Protein AF-A0A2N2S4J3-F1 (afdb_monomer)

Solvent-accessible surface area (backbone atoms only — not comparable to full-atom values): 4200 Å² total; per-residue (Å²): 128,58,72,66,64,52,60,68,69,52,90,80,86,85,92,80,80,57,74,76,80,65,65,46,56,69,55,50,53,53,50,24,62,75,68,74,48,86,70,98,51,96,44,56,67,55,48,60,67,62,76,69,64,91,50,72,63,59,57,73,73,108

Radius of gyration: 16.01 Å; Cα contacts (8 Å, |Δi|>4): 19; chains: 1; bounding box: 28×28×39 Å

pLDDT: mean 96.52, std 2.87, range [79.19, 98.56]

Mean predicted aligned error: 3.13 Å

Foldseek 3Di:
DDPVVVVVPDDDDDPDDDPVVPCQLVNVVVVCVVVVHDDPDPDSVRVVVQPPDPDPVSVVVD

Structure (mmCIF, N/CA/C/O backbone):
data_AF-A0A2N2S4J3-F1
#
_entry.id   AF-A0A2N2S4J3-F1
#
loop_
_atom_site.group_PDB
_atom_site.id
_atom_site.type_symbol
_atom_site.label_atom_id
_atom_site.label_alt_id
_atom_site.label_comp_id
_atom_site.label_asym_id
_atom_site.label_entity_id
_atom_site.label_seq_id
_atom_site.pdbx_PDB_ins_code
_atom_site.Cartn_x
_atom_site.Cartn_y
_atom_site.Cartn_z
_atom_site.occupancy
_atom_site.B_iso_or_equiv
_atom_site.auth_seq_id
_atom_site.auth_comp_id
_atom_site.auth_asym_id
_atom_site.auth_atom_id
_atom_site.pdbx_PDB_model_num
ATOM 1 N N . MET A 1 1 ? 2.538 13.860 -29.493 1.00 79.19 1 MET A N 1
ATOM 2 C CA . MET A 1 1 ? 2.605 13.031 -28.277 1.00 79.19 1 MET A CA 1
ATOM 3 C C . MET A 1 1 ? 3.371 13.847 -27.260 1.00 79.19 1 MET A C 1
ATOM 5 O O . MET A 1 1 ? 4.434 14.345 -27.616 1.00 79.19 1 MET A O 1
ATOM 9 N N . ASP A 1 2 ? 2.794 14.106 -26.093 1.00 96.75 2 ASP A N 1
ATOM 10 C CA . ASP A 1 2 ? 3.550 14.720 -24.998 1.00 96.75 2 ASP A CA 1
ATOM 11 C C . ASP A 1 2 ? 4.487 13.680 -24.358 1.00 96.75 2 ASP A C 1
ATOM 13 O O . ASP A 1 2 ? 4.469 12.496 -24.708 1.00 96.75 2 ASP A O 1
ATOM 17 N N . LEU A 1 3 ? 5.349 14.130 -23.450 1.00 97.75 3 LEU A N 1
ATOM 18 C CA . LEU A 1 3 ? 6.330 13.256 -22.815 1.00 97.75 3 LEU A CA 1
ATOM 19 C C . LEU A 1 3 ? 5.671 12.152 -21.964 1.00 97.75 3 LEU A C 1
ATOM 21 O O . LEU A 1 3 ? 6.146 11.019 -21.988 1.00 97.75 3 LEU A O 1
ATOM 25 N N . ASP A 1 4 ? 4.574 12.447 -21.256 1.00 98.06 4 ASP A N 1
ATOM 26 C CA . ASP A 1 4 ? 3.866 11.471 -20.409 1.00 98.06 4 ASP A CA 1
ATOM 27 C C . ASP A 1 4 ? 3.263 10.333 -21.247 1.00 98.06 4 ASP A C 1
ATOM 29 O O . ASP A 1 4 ? 3.526 9.154 -20.991 1.00 98.06 4 ASP A O 1
ATOM 33 N N . SER A 1 5 ? 2.539 10.675 -22.315 1.00 97.81 5 SER A N 1
ATOM 34 C CA . SER A 1 5 ? 1.949 9.697 -23.234 1.00 97.81 5 SER A CA 1
ATOM 35 C C . SER A 1 5 ? 3.008 8.849 -23.942 1.00 97.81 5 SER A C 1
ATOM 37 O O . SER A 1 5 ? 2.799 7.648 -24.125 1.00 97.81 5 SER A O 1
ATOM 39 N N . TYR A 1 6 ? 4.167 9.426 -24.274 1.00 98.19 6 TYR A N 1
ATOM 40 C CA . TYR A 1 6 ? 5.301 8.671 -24.809 1.00 98.19 6 TYR A CA 1
ATOM 41 C C . TYR A 1 6 ? 5.866 7.671 -23.784 1.00 98.19 6 TYR A C 1
ATOM 43 O O . TYR A 1 6 ? 6.014 6.491 -24.101 1.00 98.19 6 TYR A O 1
ATOM 51 N N . ILE A 1 7 ? 6.123 8.102 -22.541 1.00 98.12 7 ILE A N 1
ATOM 52 C CA . ILE A 1 7 ? 6.668 7.241 -21.473 1.00 98.12 7 ILE A CA 1
ATOM 53 C C . ILE A 1 7 ? 5.711 6.086 -21.141 1.00 98.12 7 ILE A C 1
ATOM 55 O O . ILE A 1 7 ? 6.142 4.934 -21.001 1.00 98.12 7 ILE A O 1
ATOM 59 N N . ARG A 1 8 ? 4.401 6.350 -21.043 1.00 97.62 8 ARG A N 1
ATOM 60 C CA . ARG A 1 8 ? 3.392 5.313 -20.760 1.00 97.62 8 ARG A CA 1
ATOM 61 C C . ARG A 1 8 ? 3.364 4.222 -21.829 1.00 97.62 8 ARG A C 1
ATOM 63 O O . ARG A 1 8 ? 3.273 3.053 -21.465 1.00 97.62 8 ARG A O 1
ATOM 70 N N . ALA A 1 9 ? 3.530 4.585 -23.101 1.00 97.88 9 ALA A N 1
ATOM 71 C CA . ALA A 1 9 ? 3.477 3.657 -24.232 1.00 97.88 9 ALA A CA 1
ATOM 72 C C . ALA A 1 9 ? 4.708 2.738 -24.372 1.00 97.88 9 ALA A C 1
ATOM 74 O O . ALA A 1 9 ? 4.641 1.748 -25.099 1.00 97.88 9 ALA A O 1
ATOM 75 N N . LEU A 1 10 ? 5.826 3.036 -23.697 1.00 98.38 10 LEU A N 1
ATOM 76 C CA . LEU A 1 10 ? 7.017 2.182 -23.755 1.00 98.38 10 LEU A CA 1
ATOM 77 C C . LEU A 1 10 ? 6.713 0.772 -23.211 1.00 98.38 10 LEU A C 1
ATOM 79 O O . LEU A 1 10 ? 6.099 0.674 -22.144 1.00 98.38 10 LEU A O 1
ATOM 83 N N . PRO A 1 11 ? 7.171 -0.311 -23.867 1.00 98.56 11 PRO A N 1
ATOM 84 C CA . PRO A 1 11 ? 7.147 -1.646 -23.278 1.00 98.56 11 PRO A CA 1
ATOM 85 C C . PRO A 1 11 ? 8.127 -1.705 -22.098 1.00 98.56 11 PRO A C 1
ATOM 87 O O . PRO A 1 11 ? 9.255 -1.221 -22.198 1.00 98.56 11 PRO A O 1
ATOM 90 N N . LYS A 1 12 ? 7.693 -2.275 -20.970 1.00 98.12 12 LYS A N 1
ATOM 91 C CA . LYS A 1 12 ? 8.463 -2.318 -19.716 1.00 98.12 12 LYS A CA 1
ATOM 92 C C . LYS A 1 12 ? 8.421 -3.726 -19.135 1.00 98.12 12 LYS A C 1
ATOM 94 O O . LYS A 1 12 ? 7.406 -4.407 -19.253 1.00 98.12 12 LYS A O 1
ATOM 99 N N . ALA A 1 13 ? 9.510 -4.125 -18.490 1.00 98.31 13 ALA A N 1
ATOM 100 C CA . ALA A 1 13 ? 9.532 -5.258 -17.576 1.00 98.31 13 ALA A CA 1
ATOM 101 C C . ALA A 1 13 ? 9.698 -4.715 -16.153 1.00 98.31 13 ALA A C 1
ATOM 103 O O . ALA A 1 13 ? 10.578 -3.887 -15.915 1.00 98.31 13 ALA A O 1
ATOM 104 N N . GLU A 1 14 ? 8.859 -5.169 -15.228 1.00 97.94 14 GLU A N 1
ATOM 105 C CA . GLU A 1 14 ? 8.959 -4.847 -13.806 1.00 97.94 14 GLU A CA 1
ATOM 106 C C . GLU A 1 14 ? 9.624 -6.027 -13.093 1.00 97.94 14 GLU A C 1
ATOM 108 O O . GLU A 1 14 ? 9.120 -7.147 -13.126 1.00 97.94 14 GLU A O 1
ATOM 113 N N . LEU A 1 15 ? 10.817 -5.797 -12.539 1.00 98.31 15 LEU A N 1
ATOM 114 C CA . LEU A 1 15 ? 11.669 -6.863 -11.991 1.00 98.31 15 LEU A CA 1
ATOM 115 C C . LEU A 1 15 ? 11.621 -6.949 -10.461 1.00 98.31 15 LEU A C 1
ATOM 117 O O . LEU A 1 15 ? 12.132 -7.907 -9.887 1.00 98.31 15 LEU A O 1
ATOM 121 N N . HIS A 1 16 ? 11.025 -5.953 -9.806 1.00 98.31 16 HIS A N 1
ATOM 122 C CA . HIS A 1 16 ? 10.855 -5.905 -8.359 1.00 98.31 16 HIS A CA 1
ATOM 123 C C . HIS A 1 16 ? 9.465 -5.356 -8.056 1.00 98.31 16 HIS A C 1
ATOM 125 O O . HIS A 1 16 ? 9.238 -4.154 -8.118 1.00 98.31 16 HIS A O 1
ATOM 131 N N . LEU A 1 17 ? 8.553 -6.260 -7.716 1.00 97.25 17 LEU A N 1
ATOM 132 C CA . LEU A 1 17 ? 7.207 -5.954 -7.254 1.00 97.25 17 LEU A CA 1
ATOM 133 C C . LEU A 1 17 ? 6.835 -6.975 -6.180 1.00 97.25 17 LEU A C 1
ATOM 135 O O . LEU A 1 17 ? 7.106 -8.168 -6.331 1.00 97.25 17 LEU A O 1
ATOM 139 N N . HIS A 1 18 ? 6.192 -6.506 -5.119 1.00 97.00 18 HIS A N 1
ATOM 140 C CA . HIS A 1 18 ? 5.506 -7.369 -4.166 1.00 97.00 18 HIS A CA 1
ATOM 141 C C . HIS A 1 18 ? 4.030 -7.406 -4.560 1.00 97.00 18 HIS A C 1
ATOM 143 O O . HIS A 1 18 ? 3.409 -6.351 -4.681 1.00 97.00 18 HIS A O 1
ATOM 149 N N . ILE A 1 19 ? 3.468 -8.596 -4.777 1.00 97.00 19 ILE A N 1
ATOM 150 C CA . ILE A 1 19 ? 2.060 -8.737 -5.186 1.00 97.00 19 ILE A CA 1
ATOM 151 C C . ILE A 1 19 ? 1.150 -8.188 -4.085 1.00 97.00 19 ILE A C 1
ATOM 153 O O . ILE A 1 19 ? 0.189 -7.478 -4.359 1.00 97.00 19 ILE A O 1
ATOM 157 N N . GLU A 1 20 ? 1.503 -8.452 -2.834 1.00 95.00 20 GLU A N 1
ATOM 158 C CA . GLU A 1 20 ? 0.840 -7.949 -1.638 1.00 95.00 20 GLU A CA 1
ATOM 159 C C . GLU A 1 20 ? 0.843 -6.413 -1.597 1.00 95.00 20 GLU A C 1
ATOM 161 O O . GLU A 1 20 ? -0.161 -5.805 -1.244 1.00 95.00 20 GLU A O 1
ATOM 166 N N . GLY A 1 21 ? 1.930 -5.786 -2.060 1.00 94.06 21 GLY A N 1
ATOM 167 C CA . GLY A 1 21 ? 2.055 -4.330 -2.176 1.00 94.06 21 GLY A CA 1
ATOM 168 C C . GLY A 1 21 ? 1.226 -3.704 -3.304 1.00 94.06 21 GLY A C 1
ATOM 169 O O . GLY A 1 21 ? 1.169 -2.483 -3.396 1.00 94.06 21 GLY A O 1
ATOM 170 N N . SER A 1 22 ? 0.585 -4.513 -4.156 1.00 95.69 22 SER A N 1
ATOM 171 C CA . SER A 1 22 ? -0.361 -4.053 -5.188 1.00 95.69 22 SER A CA 1
ATOM 172 C C . SER A 1 22 ? -1.831 -4.146 -4.758 1.00 95.69 22 SER A C 1
ATOM 174 O O . SER A 1 22 ? -2.733 -3.936 -5.571 1.00 95.69 22 SER A O 1
ATOM 176 N N . LEU A 1 23 ? -2.097 -4.490 -3.492 1.00 96.06 23 LEU A N 1
ATOM 177 C CA . LEU A 1 23 ? -3.454 -4.576 -2.969 1.00 96.06 23 LEU A CA 1
ATOM 178 C C . LEU A 1 23 ? -4.034 -3.177 -2.729 1.00 96.06 23 LEU A C 1
ATOM 180 O O . LEU A 1 23 ? -3.799 -2.553 -1.699 1.00 96.06 23 LEU A O 1
ATOM 184 N N . GLU A 1 24 ? -4.847 -2.710 -3.672 1.00 97.06 24 GLU A N 1
ATOM 185 C CA . GLU A 1 24 ? -5.557 -1.439 -3.533 1.00 97.06 24 GLU A CA 1
ATOM 186 C C . GLU A 1 24 ? -6.623 -1.494 -2.420 1.00 97.06 24 GLU A C 1
ATOM 188 O O . GLU A 1 24 ? -7.290 -2.527 -2.262 1.00 97.06 24 GLU A O 1
ATOM 193 N N . PRO A 1 25 ? -6.879 -0.383 -1.703 1.00 97.00 25 PRO A N 1
ATOM 194 C CA . PRO A 1 25 ? -7.919 -0.305 -0.678 1.00 97.00 25 PRO A CA 1
ATOM 195 C C . PRO A 1 25 ? -9.299 -0.786 -1.153 1.00 97.00 25 PRO A C 1
ATOM 197 O O . PRO A 1 25 ? -9.961 -1.558 -0.467 1.00 97.00 25 PRO A O 1
ATOM 200 N N . GLU A 1 26 ? -9.732 -0.413 -2.357 1.00 97.88 26 GLU A N 1
ATOM 201 C CA . GLU A 1 26 ? -11.010 -0.849 -2.931 1.00 97.88 26 GLU A CA 1
ATOM 202 C C . GLU A 1 26 ? -11.075 -2.378 -3.059 1.00 97.88 26 GLU A C 1
ATOM 204 O O . GLU A 1 26 ? -12.089 -3.003 -2.732 1.00 97.88 26 GLU A O 1
ATOM 209 N N . MET A 1 27 ? -9.976 -2.991 -3.508 1.00 97.75 27 MET A N 1
ATOM 210 C CA . MET A 1 27 ? -9.868 -4.441 -3.640 1.00 97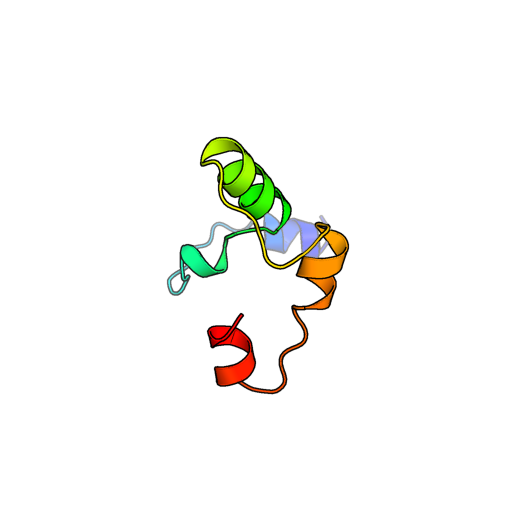.75 27 MET A CA 1
ATOM 211 C C . MET A 1 27 ? -9.806 -5.116 -2.268 1.00 97.75 27 MET A C 1
ATOM 213 O O . MET A 1 27 ? -10.455 -6.144 -2.076 1.00 97.75 27 MET A O 1
ATOM 217 N N . MET A 1 28 ? -9.097 -4.528 -1.303 1.00 96.88 28 MET A N 1
ATOM 218 C CA . MET A 1 28 ? -9.060 -5.000 0.080 1.00 96.88 28 MET A CA 1
ATOM 219 C C . MET A 1 28 ? -10.472 -5.078 0.682 1.00 96.88 28 MET A C 1
ATOM 221 O O . MET A 1 28 ? -10.852 -6.132 1.194 1.00 96.88 28 MET A O 1
ATOM 225 N N . PHE A 1 29 ? -11.286 -4.023 0.552 1.00 97.94 29 PHE A N 1
ATOM 226 C CA . PHE A 1 29 ? -12.678 -4.015 1.024 1.00 97.94 29 PHE A CA 1
ATOM 227 C C . PHE A 1 29 ? -13.552 -5.042 0.293 1.00 97.94 29 PHE A C 1
ATOM 229 O O . PHE A 1 29 ? -14.307 -5.775 0.935 1.00 97.94 29 PHE A O 1
ATOM 236 N N . ALA A 1 30 ? -13.429 -5.151 -1.034 1.00 98.19 30 ALA A N 1
ATOM 237 C CA . ALA A 1 30 ? -14.181 -6.134 -1.814 1.00 98.19 30 ALA A CA 1
ATOM 238 C C . ALA A 1 30 ? -13.851 -7.580 -1.396 1.00 98.19 30 ALA A C 1
ATOM 240 O O . ALA A 1 30 ? -14.744 -8.422 -1.261 1.00 98.19 30 ALA A O 1
ATOM 241 N N . LEU A 1 31 ? -12.571 -7.879 -1.156 1.00 98.19 31 LEU A N 1
ATOM 242 C CA . LEU A 1 31 ? -12.125 -9.187 -0.680 1.00 98.19 31 LEU A CA 1
ATOM 243 C C . LEU A 1 31 ? -12.573 -9.453 0.760 1.00 98.19 31 LEU A C 1
ATOM 245 O O . LEU A 1 31 ? -13.022 -10.562 1.051 1.00 98.19 31 LEU A O 1
ATOM 249 N N . ALA A 1 32 ? -12.494 -8.456 1.641 1.00 98.06 32 ALA A N 1
ATOM 250 C CA . ALA A 1 32 ? -12.948 -8.568 3.021 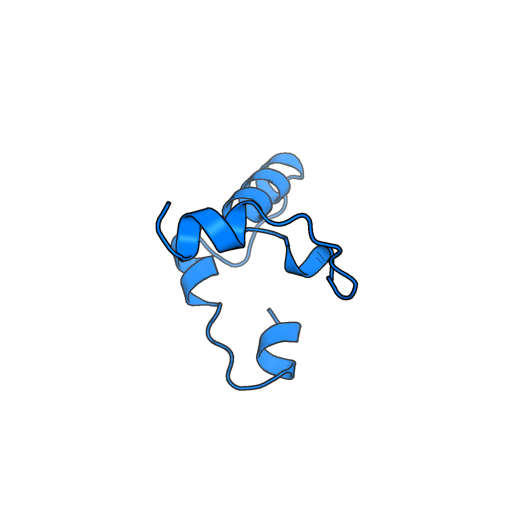1.00 98.06 32 ALA A CA 1
ATOM 251 C C . ALA A 1 32 ? -14.449 -8.878 3.089 1.00 98.06 32 ALA A C 1
ATOM 253 O O . ALA A 1 32 ? -14.847 -9.846 3.738 1.00 98.06 32 ALA A O 1
ATOM 254 N N . GLN A 1 33 ? -15.267 -8.150 2.319 1.00 97.94 33 GLN A N 1
ATOM 255 C CA . GLN A 1 33 ? -16.699 -8.415 2.183 1.00 97.94 33 GLN A CA 1
ATOM 256 C C . GLN A 1 33 ? -16.962 -9.834 1.668 1.00 97.94 33 GLN A C 1
ATOM 258 O O . GLN A 1 33 ? -17.768 -10.562 2.248 1.00 97.94 33 GLN A O 1
ATOM 263 N N . ARG A 1 34 ? -16.268 -10.247 0.598 1.00 98.56 34 ARG A N 1
ATOM 264 C CA . ARG A 1 34 ? -16.422 -11.586 0.011 1.00 98.56 34 ARG A CA 1
ATOM 265 C C . ARG A 1 34 ? -16.104 -12.696 1.013 1.00 98.56 34 ARG A C 1
ATOM 267 O O . ARG A 1 34 ? -16.749 -13.740 0.986 1.00 98.56 34 ARG A O 1
ATOM 274 N N . ASN A 1 35 ? -15.104 -12.480 1.862 1.00 98.50 35 ASN A N 1
ATOM 275 C CA . ASN A 1 35 ? -14.591 -13.488 2.785 1.00 98.50 35 ASN A CA 1
ATOM 276 C C . ASN A 1 35 ? -15.164 -13.362 4.211 1.00 98.50 35 ASN A C 1
ATOM 278 O O . ASN A 1 35 ? -14.792 -14.155 5.071 1.00 98.50 35 ASN A O 1
ATOM 282 N N . GLY A 1 36 ? -16.047 -12.392 4.481 1.00 98.00 36 GLY A N 1
ATOM 283 C CA . GLY A 1 36 ? -16.615 -12.166 5.815 1.00 98.00 36 GLY A CA 1
ATOM 284 C C . GLY A 1 36 ? -15.591 -11.703 6.858 1.00 98.00 36 GLY A C 1
ATOM 285 O O . GLY A 1 36 ? -15.714 -12.052 8.029 1.00 98.00 36 GLY A O 1
ATOM 286 N N . VAL A 1 37 ? -14.569 -10.954 6.435 1.00 97.94 37 VAL A N 1
ATOM 287 C CA . VAL A 1 37 ? -13.515 -10.414 7.306 1.00 97.94 37 VAL A CA 1
ATOM 288 C C . VAL A 1 37 ? -13.838 -8.965 7.660 1.00 97.94 37 VAL A C 1
ATOM 290 O O . VAL A 1 37 ? -14.106 -8.154 6.776 1.00 97.94 37 VAL A O 1
ATOM 293 N N . THR A 1 38 ? -13.782 -8.627 8.948 1.00 97.25 38 THR A N 1
ATOM 294 C CA . THR A 1 38 ? -13.881 -7.238 9.414 1.00 97.25 38 THR A CA 1
ATOM 295 C C . THR A 1 38 ? -12.521 -6.559 9.291 1.00 97.25 38 THR A C 1
ATOM 297 O O . THR A 1 38 ? -11.530 -7.070 9.812 1.00 97.25 38 THR A O 1
ATOM 300 N N . LEU A 1 39 ? -12.477 -5.413 8.611 1.00 96.38 39 LEU A N 1
ATOM 301 C CA . LEU A 1 39 ? -11.273 -4.592 8.485 1.00 96.38 39 LEU A CA 1
ATOM 302 C C . LEU A 1 39 ? -11.146 -3.615 9.666 1.00 96.38 39 LEU A C 1
ATOM 304 O O . LEU A 1 39 ? -12.165 -3.227 10.237 1.00 96.38 39 LEU A O 1
ATOM 308 N N . PRO A 1 40 ? -9.920 -3.188 10.022 1.00 95.00 40 PRO A N 1
ATOM 309 C CA . PRO A 1 40 ? -9.697 -2.200 11.079 1.00 95.00 40 PRO A CA 1
ATOM 310 C C . PRO A 1 40 ? -10.005 -0.754 10.645 1.00 95.00 40 PRO A C 1
ATOM 312 O O . PRO A 1 40 ? -9.920 0.153 11.470 1.00 95.00 40 PRO A O 1
ATOM 315 N N . TRP A 1 41 ? -10.361 -0.532 9.375 1.00 95.31 41 TRP A N 1
ATOM 316 C CA . TRP A 1 41 ? -10.746 0.771 8.831 1.00 95.31 41 TRP A CA 1
ATOM 317 C C . TRP A 1 41 ? -12.205 0.769 8.387 1.00 95.31 41 TRP A C 1
ATOM 319 O O . TRP A 1 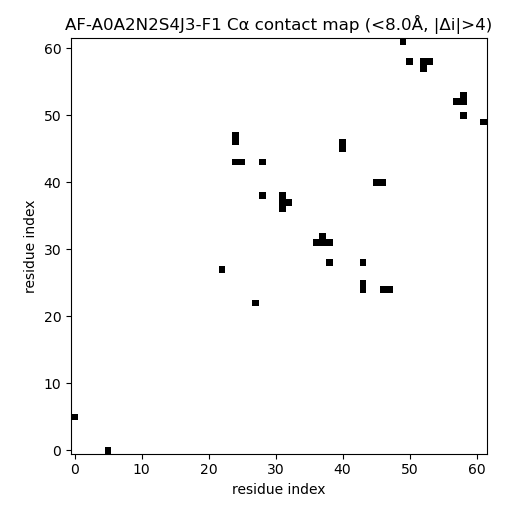41 ? -12.670 -0.175 7.747 1.00 95.31 41 TRP A O 1
ATOM 329 N N . ASP A 1 42 ? -12.893 1.875 8.660 1.00 94.19 42 ASP A N 1
ATOM 330 C CA . ASP A 1 42 ? -14.323 2.021 8.375 1.00 94.19 42 ASP A CA 1
ATOM 331 C C . ASP A 1 42 ? -14.617 2.430 6.921 1.00 94.19 42 ASP A C 1
ATOM 333 O O . ASP A 1 42 ? -15.762 2.349 6.471 1.00 94.19 42 ASP A O 1
ATOM 337 N N . SER A 1 43 ? -13.605 2.885 6.171 1.00 96.50 43 SER A N 1
ATOM 338 C CA . SER A 1 43 ? -13.759 3.283 4.769 1.00 96.50 43 SER A CA 1
ATOM 339 C C . SER A 1 43 ? -12.459 3.191 3.968 1.00 96.50 43 SER A C 1
ATOM 341 O O . SER A 1 43 ? -11.360 3.119 4.523 1.00 96.50 43 SER A O 1
ATOM 343 N N . ILE A 1 44 ? -12.598 3.248 2.642 1.00 96.69 44 ILE A N 1
ATOM 344 C CA . ILE A 1 44 ? -11.485 3.313 1.685 1.00 96.69 44 ILE A CA 1
ATOM 345 C C . ILE A 1 44 ? -10.613 4.544 1.967 1.00 96.69 44 ILE A C 1
ATOM 347 O O . ILE A 1 44 ? -9.387 4.456 1.961 1.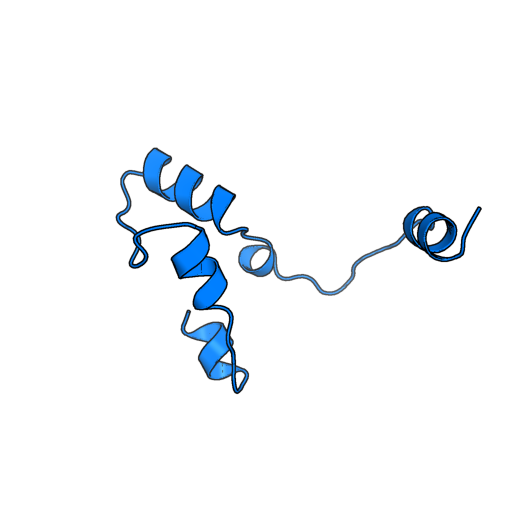00 96.69 44 ILE A O 1
ATOM 351 N N . GLU A 1 45 ? -11.234 5.690 2.247 1.00 97.44 45 GLU A N 1
ATOM 352 C CA . GLU A 1 45 ? -10.546 6.942 2.569 1.00 97.44 45 GLU A CA 1
ATOM 353 C C . GLU A 1 45 ? -9.744 6.824 3.867 1.00 97.44 45 GLU A C 1
ATOM 355 O O . GLU A 1 45 ? -8.612 7.302 3.917 1.00 97.44 45 GLU A O 1
ATOM 360 N N . ALA A 1 46 ? -10.289 6.154 4.889 1.00 96.50 46 ALA A N 1
ATOM 361 C CA . ALA A 1 46 ? -9.579 5.903 6.140 1.00 96.50 46 ALA A CA 1
ATOM 362 C C . ALA A 1 46 ? -8.353 4.998 5.931 1.00 96.50 46 ALA A C 1
ATOM 364 O O . ALA A 1 46 ? -7.294 5.279 6.487 1.00 96.50 46 ALA A O 1
ATOM 365 N N . THR A 1 47 ? -8.456 3.965 5.087 1.00 95.25 47 THR A N 1
ATOM 366 C CA . THR A 1 47 ? -7.293 3.144 4.709 1.00 95.25 47 THR A CA 1
ATOM 367 C C . THR A 1 47 ? -6.256 3.958 3.940 1.00 95.25 47 THR A C 1
ATOM 369 O O . THR A 1 47 ? -5.078 3.900 4.273 1.00 95.25 47 THR A O 1
ATOM 372 N N . ARG A 1 48 ? -6.664 4.760 2.946 1.00 95.56 48 ARG A N 1
ATOM 373 C CA . ARG A 1 48 ? -5.729 5.613 2.186 1.00 95.56 48 ARG A CA 1
ATOM 374 C C . ARG A 1 48 ? -5.019 6.624 3.086 1.00 95.56 48 ARG A C 1
ATOM 376 O O . ARG A 1 48 ? -3.839 6.879 2.885 1.00 95.56 48 ARG A O 1
ATOM 383 N N . ALA A 1 49 ? -5.717 7.174 4.078 1.00 95.88 49 ALA A N 1
ATOM 384 C CA . ALA A 1 49 ? -5.128 8.081 5.059 1.00 95.88 49 ALA A CA 1
ATOM 385 C C . ALA A 1 49 ? -4.099 7.394 5.973 1.00 95.88 49 ALA A C 1
ATOM 387 O O . ALA A 1 49 ? -3.224 8.070 6.501 1.00 95.88 49 ALA A O 1
ATOM 388 N N . ALA A 1 50 ? -4.184 6.071 6.146 1.00 94.38 50 ALA A N 1
ATOM 389 C CA . ALA A 1 50 ? -3.212 5.301 6.912 1.00 94.38 50 ALA A CA 1
ATOM 390 C C . ALA A 1 50 ? -1.913 5.016 6.134 1.00 94.38 50 ALA A C 1
ATOM 392 O O . ALA A 1 50 ? -0.941 4.567 6.733 1.00 94.38 50 ALA A O 1
ATOM 393 N N . TYR A 1 51 ? -1.863 5.300 4.824 1.00 94.69 51 TYR A N 1
ATOM 394 C CA . TYR A 1 51 ? -0.649 5.178 4.004 1.00 94.69 51 TYR A CA 1
ATOM 395 C C . TYR A 1 51 ? 0.292 6.381 4.206 1.00 94.69 51 TYR A C 1
ATOM 397 O O . TYR A 1 51 ? 0.724 7.023 3.248 1.00 94.69 51 TYR A O 1
ATOM 405 N N . ASP A 1 52 ? 0.586 6.694 5.468 1.00 95.62 52 ASP A N 1
ATOM 406 C CA . ASP A 1 52 ? 1.516 7.737 5.903 1.00 95.62 52 ASP A CA 1
ATOM 407 C C . ASP A 1 52 ? 2.645 7.087 6.713 1.00 95.62 52 ASP A C 1
ATOM 409 O O . ASP A 1 52 ? 2.499 6.774 7.895 1.00 95.62 52 ASP A O 1
ATOM 413 N N . PHE A 1 53 ? 3.761 6.807 6.037 1.00 97.44 53 PHE A N 1
ATOM 414 C CA . PHE A 1 53 ? 4.852 5.988 6.568 1.00 97.44 53 PHE A CA 1
ATOM 415 C C . PHE A 1 53 ? 6.076 6.843 6.899 1.00 97.44 53 PHE A C 1
ATOM 417 O O . PHE A 1 53 ? 6.549 7.621 6.068 1.00 97.44 53 PHE A O 1
ATOM 424 N N . SER A 1 54 ? 6.640 6.661 8.093 1.00 97.38 54 SER A N 1
ATOM 425 C CA . SER A 1 54 ? 7.858 7.360 8.531 1.00 97.38 54 SER A CA 1
ATOM 426 C C . SER A 1 54 ? 9.139 6.555 8.311 1.00 97.38 54 SER A C 1
ATOM 428 O O . SER A 1 54 ? 10.235 7.115 8.305 1.00 97.38 54 SER A O 1
ATOM 430 N N . ASP A 1 55 ? 9.014 5.240 8.162 1.00 97.75 55 ASP A N 1
ATOM 431 C CA . ASP A 1 55 ? 10.111 4.299 7.961 1.00 97.75 55 ASP A CA 1
ATOM 432 C C . ASP A 1 55 ? 9.602 2.994 7.321 1.00 97.75 55 ASP A C 1
ATOM 434 O O . ASP A 1 55 ? 8.433 2.859 6.966 1.00 97.75 55 ASP A O 1
ATOM 438 N N . LEU A 1 56 ? 10.496 2.017 7.152 1.00 97.44 56 LEU A N 1
ATOM 439 C CA . LEU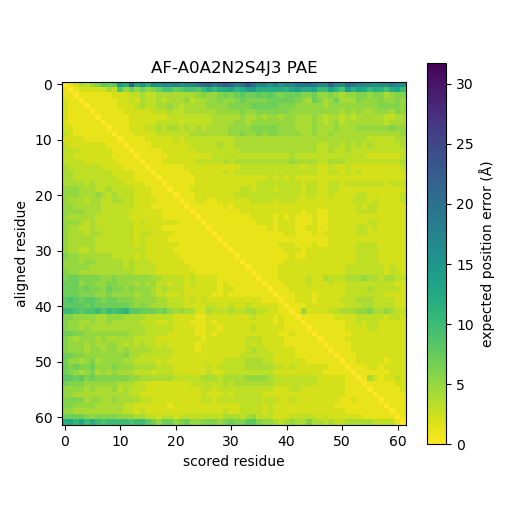 A 1 56 ? 10.120 0.715 6.606 1.00 97.44 56 LEU A CA 1
ATOM 440 C 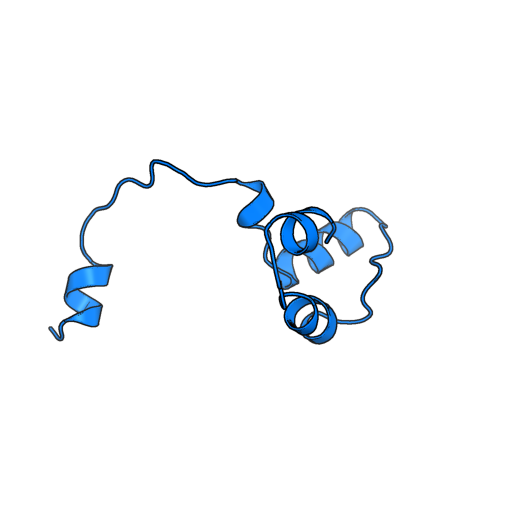C . LEU A 1 56 ? 9.172 -0.056 7.536 1.00 97.44 56 LEU A C 1
ATOM 442 O O . LEU A 1 56 ? 8.288 -0.751 7.049 1.00 97.44 56 LEU A O 1
ATOM 446 N 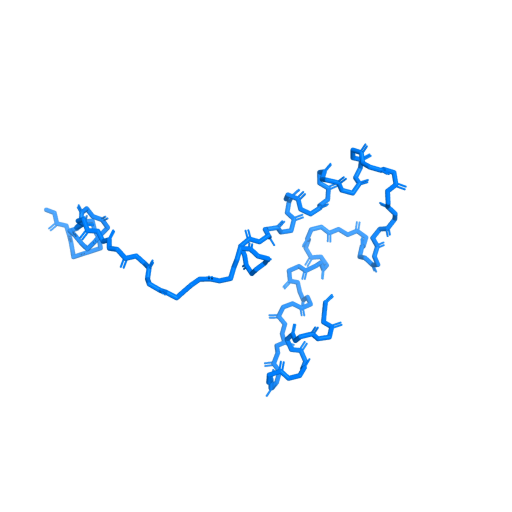N . GLN A 1 57 ? 9.352 0.035 8.854 1.00 97.94 57 GLN A N 1
ATOM 447 C CA . GLN A 1 57 ? 8.564 -0.775 9.781 1.00 97.94 57 GLN A CA 1
ATOM 448 C C . GLN A 1 57 ? 7.110 -0.297 9.839 1.00 97.94 57 GLN A C 1
ATOM 450 O O . GLN A 1 57 ? 6.205 -1.117 9.759 1.00 97.94 57 GLN A O 1
ATOM 455 N N . SER A 1 58 ? 6.885 1.018 9.861 1.00 96.44 58 SER A N 1
ATOM 456 C CA . SER A 1 58 ? 5.547 1.619 9.779 1.00 96.44 58 SER A CA 1
ATOM 457 C C . SER A 1 58 ? 4.795 1.244 8.498 1.00 96.44 58 SER A C 1
ATOM 459 O O . SER A 1 58 ? 3.574 1.144 8.537 1.00 96.44 58 SER A O 1
ATOM 461 N N . PHE A 1 59 ? 5.497 0.981 7.389 1.00 96.31 59 PHE A N 1
ATOM 462 C CA . PHE A 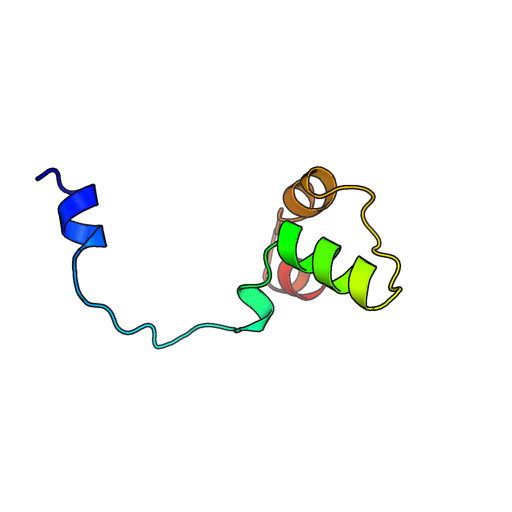1 59 ? 4.895 0.402 6.183 1.00 96.31 59 PHE A CA 1
ATOM 463 C C . PHE A 1 59 ? 4.517 -1.074 6.353 1.00 96.31 59 PHE A C 1
ATOM 465 O O . PHE A 1 59 ? 3.454 -1.484 5.903 1.00 96.31 59 PHE A O 1
ATOM 472 N N . LEU A 1 60 ? 5.382 -1.874 6.980 1.00 95.88 60 LEU A N 1
ATOM 473 C CA . LEU A 1 60 ? 5.182 -3.319 7.128 1.00 95.88 60 LEU A CA 1
ATOM 474 C C . LEU A 1 60 ? 4.142 -3.701 8.192 1.00 95.88 60 LEU A C 1
ATOM 476 O O . LEU A 1 60 ? 3.600 -4.801 8.123 1.00 95.88 60 LEU A O 1
ATOM 480 N N . ASP A 1 61 ? 3.915 -2.838 9.183 1.00 93.12 61 ASP A N 1
ATOM 481 C CA . ASP A 1 61 ? 2.980 -3.082 10.289 1.00 93.12 61 ASP A CA 1
ATOM 482 C C . ASP A 1 61 ? 1.511 -2.810 9.926 1.00 93.12 61 ASP A C 1
ATOM 484 O O . ASP A 1 61 ? 0.617 -3.183 10.693 1.00 93.12 61 ASP A O 1
ATOM 488 N N . LEU A 1 62 ? 1.270 -2.138 8.798 1.00 86.69 62 LEU A N 1
ATOM 489 C CA . LEU A 1 62 ? -0.065 -1.813 8.303 1.00 86.69 62 LEU A CA 1
ATOM 490 C C . LEU A 1 62 ? -0.744 -3.029 7.653 1.00 86.69 62 LEU A C 1
ATOM 492 O O . LEU A 1 62 ? -1.946 -3.238 7.941 1.00 86.69 62 LEU A O 1
#

Secondary struc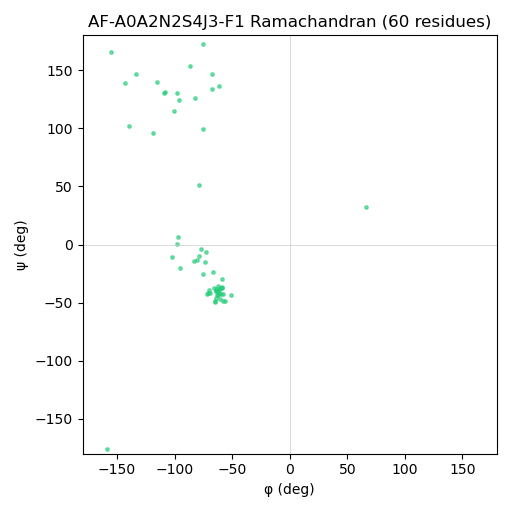ture (DSSP, 8-state):
--HHHHHHHS--------SGGG--HHHHHHHHHHHTPPPS-SSHHHHHHT---SSHHHHHT-

Nearest PDB structures (foldseek):
  3rys-assembly2_B  TM=9.757E-01  e=5.219E-04  Paenarthrobacter aurescens TC1

Sequence (62 aa):
MDLDSYIRALPKAELHLHIEGSLEPEMMFALAQRNGVTLPWDSIEATRAAYDFSDLQSFLDL